Protein AF-A0A7J8EYI0-F1 (afdb_monomer_lite)

Foldseek 3Di:
DCVLLPPQDDVVQLVVLVVLQVVCVVVPDDDLVSLLSNLLNLLNHPDLVSLVVSLVSLVVSCVVDDPVVNVVSVVSNVSSVVVNVVVVVVVVVCVVDVPVPDD

Radius of gyration: 15.93 Å; chains: 1; bounding box: 40×29×42 Å

pLDDT: mean 77.9, std 16.64, range [36.94, 92.44]

Secondary structure (DSSP, 8-state):
--HHHH-PPPHHHHHHHHHHHHHHHHHT---HHHHHHHHHHHHTSSSHHHHHHHHHHHHHHTTTS-HHHHHHHHHHHHHHHHHHHHHHHHHHHHHH-GGGG--

Sequence (103 aa):
MEAVLNELVSADDLLKFEKKFKSEKAAGSVSKSTQFEYAWCLVRSKYNDDIRKGIALLEELLPIGSKEEQRDYVFYLAVGNYRLKMDWWVWPLLEAWPWAWQD

InterPro domains:
  IPR011990 Tetratricopeptide-like helical domain superfamily [G3DSA:1.25.40.10] (1-86)
  IPR011990 Tetratricopeptide-like helical domain superfamily [SSF48452] (1-85)
  IPR016543 Mitochondria fission 1 protein [PTHR13247] (15-85)
  IPR028058 Fis1, N-terminal tetratricopeptide repeat [PF14852] (34-62)
  IPR033745 Mitochondria fission protein Fis1, cytosolic domain [cd12212] (9-85)

Structure (mmCIF, N/CA/C/O backbone):
data_AF-A0A7J8EYI0-F1
#
_entry.id   AF-A0A7J8EYI0-F1
#
loop_
_atom_site.group_PDB
_atom_site.id
_atom_site.type_symbol
_atom_site.label_atom_id
_atom_site.label_alt_id
_atom_site.label_comp_id
_atom_site.label_asym_id
_atom_site.label_entity_id
_atom_site.label_seq_id
_atom_site.pdbx_PDB_ins_code
_atom_site.Cartn_x
_atom_site.Cartn_y
_atom_site.Cartn_z
_atom_site.occupancy
_atom_site.B_iso_or_equiv
_atom_site.auth_seq_id
_atom_site.auth_comp_id
_atom_site.auth_asym_id
_atom_site.auth_atom_id
_atom_site.pdbx_PDB_model_num
ATOM 1 N N . MET A 1 1 ? 17.802 11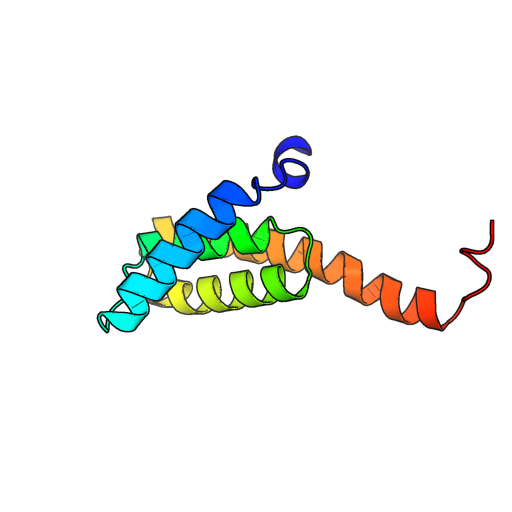.789 -2.858 1.00 43.56 1 MET A N 1
ATOM 2 C CA . MET A 1 1 ? 16.402 11.493 -3.243 1.00 43.56 1 MET A CA 1
ATOM 3 C C . MET A 1 1 ? 16.239 10.089 -3.833 1.00 43.56 1 MET A C 1
ATOM 5 O O . MET A 1 1 ? 15.150 9.550 -3.735 1.00 43.56 1 MET A O 1
ATOM 9 N N . GLU A 1 2 ? 17.305 9.452 -4.339 1.00 36.94 2 GLU A N 1
ATOM 10 C CA . GLU A 1 2 ? 17.264 8.064 -4.849 1.00 36.94 2 GLU A CA 1
ATOM 11 C C . GLU A 1 2 ? 17.212 6.965 -3.768 1.00 36.94 2 GLU A C 1
ATOM 13 O O . GLU A 1 2 ? 16.727 5.871 -4.031 1.00 36.94 2 GLU A O 1
ATOM 18 N N . ALA A 1 3 ? 17.631 7.248 -2.528 1.00 41.34 3 ALA A N 1
ATOM 19 C CA . ALA A 1 3 ? 17.628 6.257 -1.443 1.00 41.34 3 ALA A CA 1
ATOM 20 C C . ALA A 1 3 ? 16.216 5.755 -1.065 1.00 41.34 3 ALA A C 1
ATOM 22 O O . ALA A 1 3 ? 16.045 4.586 -0.743 1.00 41.34 3 ALA A O 1
ATOM 23 N N . VAL A 1 4 ? 15.187 6.602 -1.193 1.00 46.66 4 VAL A N 1
ATOM 24 C CA . VAL A 1 4 ? 13.789 6.234 -0.882 1.00 46.66 4 VAL A CA 1
ATOM 25 C C . VAL A 1 4 ? 13.205 5.276 -1.930 1.00 46.66 4 VAL A C 1
ATOM 27 O O . VAL A 1 4 ? 12.310 4.493 -1.624 1.00 46.66 4 VAL A O 1
ATOM 30 N N . LEU A 1 5 ? 13.728 5.311 -3.162 1.00 47.44 5 LEU A N 1
ATOM 31 C CA . LEU A 1 5 ? 13.310 4.420 -4.248 1.00 47.44 5 LEU A CA 1
ATOM 32 C C . LEU A 1 5 ? 13.993 3.047 -4.178 1.00 47.44 5 LEU A C 1
ATOM 34 O O . LEU A 1 5 ? 13.450 2.089 -4.725 1.00 47.44 5 LEU A O 1
ATOM 38 N N . ASN A 1 6 ? 15.152 2.953 -3.514 1.00 47.09 6 ASN A N 1
ATOM 39 C CA . ASN A 1 6 ? 15.987 1.749 -3.492 1.00 47.09 6 ASN A CA 1
ATOM 40 C C . ASN A 1 6 ? 16.013 1.022 -2.136 1.00 47.09 6 ASN A C 1
ATOM 42 O O . ASN A 1 6 ? 16.461 -0.121 -2.067 1.00 47.09 6 ASN A O 1
ATOM 46 N N . GLU A 1 7 ? 15.500 1.632 -1.062 1.00 55.50 7 GLU A N 1
ATOM 47 C CA . GLU A 1 7 ? 15.113 0.871 0.127 1.00 55.50 7 GLU A CA 1
ATOM 48 C C . GLU A 1 7 ? 13.884 0.021 -0.212 1.00 55.50 7 GLU A C 1
ATOM 50 O O . GLU A 1 7 ? 12.728 0.424 -0.030 1.00 55.50 7 GLU A O 1
ATOM 55 N N . LEU A 1 8 ? 14.153 -1.172 -0.730 1.00 60.53 8 LEU A N 1
ATOM 56 C CA . LEU A 1 8 ? 13.197 -2.264 -0.749 1.00 60.53 8 LEU A CA 1
ATOM 57 C C . LEU A 1 8 ? 12.753 -2.513 0.691 1.00 60.53 8 LEU A C 1
ATOM 59 O O . LEU A 1 8 ? 13.579 -2.726 1.578 1.00 60.53 8 LEU A O 1
ATOM 63 N N . VAL A 1 9 ? 11.442 -2.466 0.922 1.00 65.38 9 VAL A N 1
ATOM 64 C CA . VAL A 1 9 ? 10.882 -2.900 2.201 1.00 65.38 9 VAL A CA 1
ATOM 65 C C . VAL A 1 9 ? 11.281 -4.358 2.410 1.00 65.38 9 VAL A C 1
ATOM 67 O O . VAL A 1 9 ? 11.083 -5.193 1.524 1.00 65.38 9 VAL A O 1
ATOM 70 N N . SER A 1 10 ? 11.861 -4.655 3.572 1.00 70.50 10 SER A N 1
ATOM 71 C CA . SER A 1 10 ? 12.204 -6.016 3.972 1.00 70.50 10 SER A CA 1
ATOM 72 C C . SER A 1 10 ? 10.974 -6.913 3.854 1.00 70.50 10 SER A C 1
ATOM 74 O O . SER A 1 10 ? 9.883 -6.547 4.294 1.00 70.50 10 SER A O 1
ATOM 76 N N . ALA A 1 11 ? 11.139 -8.109 3.286 1.00 71.62 11 ALA A N 1
ATOM 77 C CA . ALA A 1 11 ? 10.033 -9.054 3.115 1.00 71.62 11 ALA A CA 1
ATOM 78 C C . ALA A 1 11 ? 9.321 -9.382 4.445 1.00 71.62 11 ALA A C 1
ATOM 80 O O . ALA A 1 11 ? 8.112 -9.607 4.460 1.00 71.62 11 ALA A O 1
ATOM 81 N N . ASP A 1 12 ? 10.052 -9.343 5.562 1.00 77.75 12 ASP A N 1
ATOM 82 C CA . ASP A 1 12 ? 9.518 -9.520 6.917 1.00 77.75 12 ASP A CA 1
ATOM 83 C C . ASP A 1 12 ? 8.508 -8.428 7.311 1.00 77.75 12 ASP A C 1
ATOM 85 O O . ASP A 1 12 ? 7.419 -8.726 7.809 1.00 77.75 12 ASP A O 1
ATOM 89 N N . ASP A 1 13 ? 8.819 -7.159 7.028 1.00 79.75 13 ASP A N 1
ATOM 90 C CA . ASP A 1 13 ? 7.911 -6.038 7.285 1.00 79.75 13 ASP A CA 1
ATOM 91 C C . ASP A 1 13 ? 6.660 -6.136 6.408 1.00 79.75 13 ASP A C 1
ATOM 93 O O . ASP A 1 13 ? 5.542 -6.000 6.909 1.00 79.75 13 ASP A O 1
AT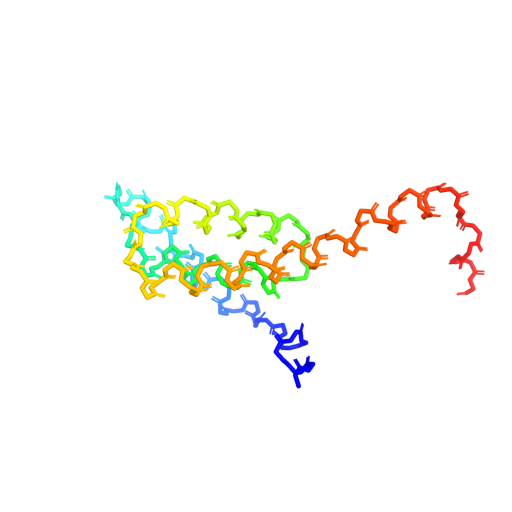OM 97 N N . LEU A 1 14 ? 6.822 -6.468 5.122 1.00 82.25 14 LEU A N 1
ATOM 98 C CA . LEU A 1 14 ? 5.694 -6.686 4.213 1.00 82.25 14 LEU A CA 1
ATOM 99 C C . LEU A 1 14 ? 4.742 -7.768 4.758 1.00 82.25 14 LEU A C 1
ATOM 101 O O . LEU A 1 14 ? 3.530 -7.552 4.821 1.00 82.25 14 LEU A O 1
ATOM 105 N N . LEU A 1 15 ? 5.281 -8.908 5.204 1.00 85.06 15 LEU A N 1
ATOM 106 C CA . LEU A 1 15 ? 4.495 -10.007 5.775 1.00 85.06 15 LEU A CA 1
ATOM 107 C C . LEU A 1 15 ? 3.789 -9.602 7.072 1.00 85.06 15 LEU A C 1
ATOM 109 O O . LEU A 1 15 ? 2.636 -9.983 7.299 1.00 85.06 15 LEU A O 1
ATOM 113 N N . LYS A 1 16 ? 4.448 -8.807 7.918 1.00 88.31 16 LYS A N 1
ATOM 114 C CA . LYS A 1 16 ? 3.869 -8.292 9.162 1.00 88.31 16 LYS A CA 1
ATOM 115 C C . LYS A 1 16 ? 2.649 -7.411 8.890 1.00 88.31 16 LYS A C 1
ATOM 117 O O . LYS A 1 16 ? 1.593 -7.634 9.491 1.00 88.31 16 LYS A O 1
ATOM 122 N N . PHE A 1 17 ? 2.767 -6.448 7.975 1.00 87.62 17 PHE A N 1
ATOM 123 C CA . PHE A 1 17 ? 1.655 -5.564 7.612 1.00 87.62 17 PHE A CA 1
ATOM 124 C C . PHE A 1 17 ? 0.558 -6.304 6.849 1.00 87.62 17 PHE A C 1
ATOM 126 O O . PHE A 1 17 ? -0.622 -6.081 7.118 1.00 87.62 17 PHE A O 1
ATOM 133 N N . GLU A 1 18 ? 0.917 -7.258 5.988 1.00 88.38 18 GLU A N 1
ATOM 134 C CA . GLU A 1 18 ? -0.065 -8.099 5.309 1.00 88.38 18 GLU A CA 1
ATOM 135 C C . GLU A 1 18 ? -0.888 -8.927 6.301 1.00 88.38 18 GLU A C 1
ATOM 137 O O . GLU A 1 18 ? -2.115 -9.001 6.193 1.00 88.38 18 GLU A O 1
ATOM 142 N N . LYS A 1 19 ? -0.235 -9.542 7.291 1.00 91.31 19 LYS A N 1
ATOM 143 C CA . LYS A 1 19 ? -0.921 -10.334 8.314 1.00 91.31 19 LYS A CA 1
ATOM 144 C C . LYS A 1 19 ? -1.872 -9.465 9.135 1.00 91.31 19 LYS A C 1
ATOM 146 O O . LYS A 1 19 ? -2.993 -9.895 9.411 1.00 91.31 19 LYS A O 1
ATOM 151 N N . LYS A 1 20 ? -1.457 -8.242 9.480 1.00 91.62 20 LYS A N 1
ATOM 152 C CA . LYS A 1 20 ? -2.291 -7.259 10.189 1.00 91.62 20 LYS A CA 1
ATOM 153 C C . LYS A 1 20 ? -3.512 -6.873 9.347 1.00 91.62 20 LYS A C 1
ATOM 155 O O . LYS A 1 20 ? -4.636 -7.015 9.819 1.00 91.62 20 LYS A O 1
ATOM 160 N N . PHE A 1 21 ? -3.300 -6.523 8.078 1.00 91.56 21 PHE A N 1
ATOM 161 C CA . PHE A 1 21 ? -4.363 -6.180 7.132 1.00 91.56 21 PHE A CA 1
ATOM 162 C C . PHE A 1 21 ? -5.361 -7.329 6.933 1.00 91.56 21 PHE A C 1
ATOM 164 O O . PHE A 1 21 ? -6.568 -7.120 7.005 1.00 91.56 21 PHE A O 1
ATOM 171 N N . LYS A 1 22 ? -4.883 -8.565 6.734 1.00 90.12 22 LYS A N 1
ATOM 172 C CA . LYS A 1 22 ? -5.744 -9.755 6.601 1.00 90.12 22 LYS A CA 1
ATOM 173 C C . LYS A 1 22 ? -6.547 -10.027 7.872 1.00 90.12 22 LYS A C 1
ATOM 175 O O . LYS A 1 22 ? -7.717 -10.383 7.772 1.00 90.12 22 LYS A O 1
ATOM 180 N N . SER A 1 23 ? -5.935 -9.846 9.041 1.00 92.00 23 SER A N 1
ATOM 181 C CA . SER A 1 23 ? -6.605 -10.037 10.332 1.00 92.00 23 SER A CA 1
ATOM 182 C C . SER A 1 23 ? -7.733 -9.024 10.533 1.00 92.00 23 SER A C 1
ATOM 184 O O . SER A 1 23 ? -8.848 -9.417 10.858 1.00 92.00 23 SER A O 1
ATOM 186 N N . GLU A 1 24 ? -7.484 -7.738 10.271 1.00 90.94 24 GLU A N 1
ATOM 187 C CA . GLU A 1 24 ? -8.521 -6.701 10.351 1.00 90.94 24 GLU 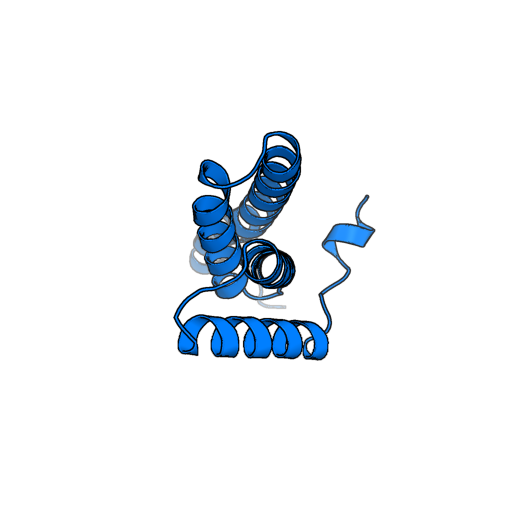A CA 1
ATOM 188 C C . GLU A 1 24 ? -9.608 -6.886 9.282 1.00 90.94 24 GLU A C 1
ATOM 190 O O . GLU A 1 24 ? -10.800 -6.773 9.564 1.00 90.94 24 GLU A O 1
ATOM 195 N N . LYS A 1 25 ? -9.222 -7.279 8.062 1.00 87.94 25 LYS A N 1
ATOM 196 C CA . LYS A 1 25 ? -10.177 -7.585 6.993 1.00 87.94 25 LYS A CA 1
ATOM 197 C C . LYS A 1 25 ? -11.088 -8.757 7.366 1.00 87.94 25 LYS A C 1
ATOM 199 O O . LYS A 1 25 ? -12.279 -8.709 7.078 1.00 87.94 25 LYS A O 1
ATOM 204 N N . ALA A 1 26 ? -10.552 -9.780 8.035 1.00 89.44 26 ALA A N 1
ATOM 205 C CA . ALA A 1 26 ? -11.336 -10.892 8.572 1.00 89.44 26 ALA A CA 1
ATOM 206 C C . ALA A 1 26 ? -12.226 -10.472 9.756 1.00 89.44 26 ALA A C 1
ATOM 208 O O . ALA A 1 26 ? -13.303 -11.034 9.932 1.00 89.44 26 ALA A O 1
ATOM 209 N N . ALA A 1 27 ? -11.809 -9.467 10.532 1.00 88.06 27 ALA A N 1
ATOM 210 C CA . ALA A 1 27 ? -12.610 -8.868 11.599 1.00 88.06 27 ALA A CA 1
ATOM 211 C C . ALA A 1 27 ? -13.741 -7.951 11.080 1.00 88.06 27 ALA A C 1
ATOM 213 O O . ALA A 1 27 ? -14.597 -7.539 11.860 1.00 88.06 27 ALA A O 1
ATOM 214 N N . GLY A 1 28 ? -13.775 -7.657 9.774 1.00 85.94 28 GLY A N 1
ATOM 215 C CA . GLY A 1 28 ? -14.870 -6.957 9.096 1.00 85.94 28 GLY A CA 1
ATOM 216 C C . GLY A 1 28 ? -14.648 -5.461 8.864 1.00 85.94 28 GLY A C 1
ATOM 217 O O . GLY A 1 28 ? -15.438 -4.843 8.155 1.00 85.94 28 GLY A O 1
ATOM 218 N N . SER A 1 29 ? -13.577 -4.873 9.401 1.00 84.44 29 SER A N 1
ATOM 219 C CA . SER A 1 29 ? -13.220 -3.476 9.145 1.00 84.44 29 SER A CA 1
ATOM 220 C C . SER A 1 29 ? -11.712 -3.292 9.236 1.00 84.44 29 SER A C 1
ATOM 222 O O . SER A 1 29 ? -11.090 -3.750 10.192 1.00 84.44 29 SER A O 1
ATOM 224 N N . VAL A 1 30 ? -11.129 -2.621 8.242 1.00 89.69 30 VAL A N 1
ATOM 225 C CA . VAL A 1 30 ? -9.699 -2.303 8.209 1.00 89.69 30 VAL A CA 1
ATOM 226 C C . VAL A 1 30 ? -9.502 -0.847 8.592 1.00 89.69 30 VAL A C 1
ATOM 228 O O . VAL A 1 30 ? -10.152 0.048 8.050 1.00 89.69 30 VAL A O 1
ATOM 231 N N . SER A 1 31 ? -8.576 -0.598 9.512 1.00 90.12 31 SER A N 1
ATOM 232 C CA . SER A 1 31 ? -8.230 0.762 9.907 1.00 90.12 31 SER A CA 1
ATOM 233 C C . SER A 1 31 ? -7.532 1.492 8.755 1.00 90.12 31 SER A C 1
ATOM 235 O O . SER A 1 31 ? -6.611 0.943 8.146 1.00 90.12 31 SER A O 1
ATOM 237 N N . LYS A 1 32 ? -7.885 2.764 8.504 1.00 90.00 32 LYS A N 1
ATOM 238 C CA . LYS A 1 32 ? -7.248 3.596 7.456 1.00 90.00 32 LYS A CA 1
ATOM 239 C C . LYS A 1 32 ? -5.720 3.555 7.526 1.00 90.00 32 LYS A C 1
ATOM 241 O O . LYS A 1 32 ? -5.055 3.367 6.513 1.00 90.00 32 LYS A O 1
ATOM 246 N N . SER A 1 33 ? -5.172 3.655 8.737 1.00 88.31 33 SER A N 1
ATOM 247 C CA . SER A 1 33 ? -3.731 3.582 8.979 1.00 88.31 33 SER A CA 1
ATOM 248 C C . SER A 1 33 ? -3.136 2.237 8.563 1.00 88.31 33 SER A C 1
ATOM 250 O O . SER A 1 33 ? -2.097 2.218 7.925 1.00 88.31 33 SER A O 1
ATOM 252 N N . THR A 1 34 ? -3.804 1.114 8.844 1.00 91.06 34 THR A N 1
ATOM 253 C CA . THR A 1 34 ? -3.292 -0.221 8.479 1.00 91.06 34 THR A CA 1
ATOM 254 C C . THR A 1 34 ? -3.403 -0.494 6.985 1.00 91.06 34 THR A C 1
ATOM 256 O O . THR A 1 34 ? -2.494 -1.082 6.401 1.00 91.06 34 THR A O 1
ATOM 259 N N . GLN A 1 35 ? -4.472 -0.021 6.340 1.00 91.88 35 GLN A N 1
ATOM 260 C CA . GLN A 1 35 ? -4.581 -0.053 4.884 1.00 91.88 35 GLN A CA 1
ATOM 261 C C . GLN A 1 35 ? -3.482 0.790 4.227 1.00 91.88 35 GLN A C 1
ATOM 263 O O . GLN A 1 35 ? -2.862 0.332 3.270 1.00 91.88 35 GLN A O 1
ATOM 268 N N . PHE A 1 36 ? -3.190 1.972 4.777 1.00 90.88 36 PHE A N 1
ATOM 269 C CA . PHE A 1 36 ? -2.118 2.837 4.293 1.00 90.88 36 PHE A CA 1
ATOM 270 C C . PHE A 1 36 ? -0.731 2.213 4.492 1.00 90.88 36 PHE A C 1
ATOM 272 O O . PHE A 1 36 ? 0.044 2.169 3.544 1.00 90.88 36 PHE A O 1
ATOM 279 N N . GLU A 1 37 ? -0.431 1.683 5.683 1.00 90.31 37 GLU A N 1
ATOM 280 C CA . GLU A 1 37 ? 0.831 0.990 5.987 1.00 90.31 37 GLU A CA 1
ATOM 281 C C . GLU A 1 37 ? 1.069 -0.178 5.016 1.00 90.31 37 GLU A C 1
ATOM 283 O O . GLU A 1 37 ? 2.149 -0.310 4.442 1.00 90.31 37 GLU A O 1
ATOM 288 N N . TYR A 1 38 ? 0.040 -0.998 4.774 1.00 91.12 38 TYR A N 1
ATOM 289 C CA . TYR A 1 38 ? 0.136 -2.116 3.839 1.00 91.12 38 TYR A CA 1
ATOM 290 C C . TYR A 1 38 ? 0.325 -1.643 2.394 1.00 91.12 38 TYR A C 1
ATOM 292 O O . TYR A 1 38 ? 1.206 -2.142 1.691 1.00 91.12 38 TYR A O 1
ATOM 300 N N . ALA A 1 39 ? -0.454 -0.649 1.958 1.00 91.69 39 ALA A N 1
ATOM 301 C CA . ALA A 1 39 ? -0.326 -0.076 0.627 1.00 91.69 39 ALA A CA 1
ATOM 302 C C . ALA A 1 39 ? 1.069 0.518 0.406 1.00 91.69 39 ALA A C 1
ATOM 304 O O . ALA A 1 39 ? 1.697 0.229 -0.606 1.00 91.69 39 ALA A O 1
ATOM 305 N N . TRP A 1 40 ? 1.594 1.264 1.377 1.00 89.62 40 TRP A N 1
ATOM 306 C CA . TRP A 1 40 ? 2.929 1.855 1.348 1.00 89.62 40 TRP A CA 1
ATOM 307 C C . TRP A 1 40 ? 4.036 0.819 1.125 1.00 89.62 40 TRP A C 1
ATOM 309 O O . TRP A 1 40 ? 4.912 1.024 0.279 1.00 89.62 40 TRP A O 1
ATOM 319 N N . CYS A 1 41 ? 3.975 -0.321 1.822 1.00 89.50 41 CYS A N 1
ATOM 320 C CA . CYS A 1 41 ? 4.919 -1.417 1.612 1.00 89.50 41 CYS A CA 1
ATOM 321 C C . CYS A 1 41 ? 4.783 -2.040 0.214 1.00 89.50 41 CYS A C 1
ATOM 323 O O . CYS A 1 41 ? 5.790 -2.313 -0.438 1.00 89.50 41 CYS A O 1
ATOM 325 N N . LEU A 1 42 ? 3.552 -2.204 -0.275 1.00 89.44 42 LEU A N 1
ATOM 326 C CA . LEU A 1 42 ? 3.265 -2.731 -1.610 1.00 89.44 42 LEU A CA 1
ATOM 327 C C . LEU A 1 42 ? 3.799 -1.821 -2.727 1.00 89.44 42 LEU A C 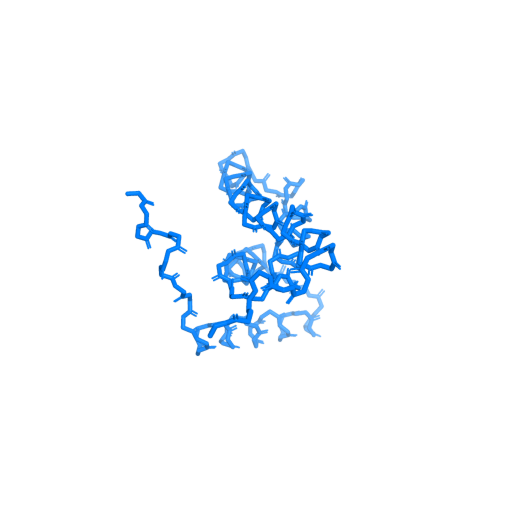1
ATOM 329 O O . LEU A 1 42 ? 4.452 -2.304 -3.652 1.00 89.44 42 LEU A O 1
ATOM 333 N N . VAL A 1 43 ? 3.620 -0.496 -2.616 1.00 89.19 43 VAL A N 1
ATOM 334 C CA . VAL A 1 43 ? 4.133 0.468 -3.612 1.00 89.19 43 VAL A CA 1
ATOM 335 C C . VAL A 1 43 ? 5.664 0.481 -3.671 1.00 89.19 43 VAL A C 1
ATOM 337 O O . VAL A 1 43 ? 6.230 0.941 -4.661 1.00 89.19 43 VAL A O 1
ATOM 340 N N . ARG A 1 44 ? 6.344 -0.031 -2.635 1.00 84.94 44 ARG A N 1
ATOM 341 C CA . ARG A 1 44 ? 7.808 -0.183 -2.531 1.00 84.94 44 ARG A CA 1
ATOM 342 C C . ARG A 1 44 ? 8.298 -1.613 -2.805 1.00 84.94 44 ARG A C 1
ATOM 344 O O . ARG A 1 44 ? 9.500 -1.860 -2.753 1.00 84.94 44 ARG A O 1
ATOM 351 N N . SER A 1 45 ? 7.401 -2.542 -3.143 1.00 83.00 45 SER A N 1
ATOM 352 C CA . SER A 1 45 ? 7.754 -3.928 -3.477 1.00 83.00 45 SER A CA 1
ATOM 353 C C . SER A 1 45 ? 8.506 -4.024 -4.810 1.00 83.00 45 SER A C 1
ATOM 355 O O . SER A 1 45 ? 8.500 -3.095 -5.620 1.00 83.00 45 SER A O 1
ATOM 357 N N . LYS A 1 46 ? 9.177 -5.153 -5.051 1.00 80.44 46 LYS A N 1
ATOM 358 C CA . LYS A 1 46 ? 9.851 -5.455 -6.324 1.00 80.44 46 LYS A CA 1
ATOM 359 C C . LYS A 1 46 ? 8.870 -5.910 -7.414 1.00 80.44 46 LYS A C 1
ATOM 361 O O . LYS A 1 46 ? 9.203 -5.833 -8.590 1.00 80.44 46 LYS A O 1
ATOM 366 N N . TYR A 1 47 ? 7.686 -6.388 -7.033 1.00 83.69 47 TYR A N 1
ATOM 367 C CA . TYR A 1 47 ? 6.716 -6.970 -7.960 1.00 83.69 47 TYR A CA 1
ATOM 368 C C . TYR A 1 47 ? 5.708 -5.933 -8.455 1.00 83.69 47 TYR A C 1
ATOM 370 O O . TYR A 1 47 ? 5.108 -5.208 -7.663 1.00 83.69 47 TYR A O 1
ATOM 378 N N . ASN A 1 48 ? 5.464 -5.901 -9.765 1.00 84.38 48 ASN A N 1
ATOM 379 C CA . ASN A 1 48 ? 4.501 -4.969 -10.359 1.00 84.38 48 ASN A CA 1
ATOM 380 C C . ASN A 1 48 ? 3.065 -5.226 -9.888 1.00 84.38 48 ASN A C 1
ATOM 382 O O . ASN A 1 48 ? 2.315 -4.274 -9.686 1.00 84.38 48 ASN A O 1
ATOM 386 N N . ASP A 1 49 ? 2.687 -6.486 -9.659 1.00 87.69 49 ASP A N 1
ATOM 387 C CA . ASP A 1 49 ? 1.389 -6.842 -9.072 1.00 87.69 49 ASP A CA 1
ATOM 388 C C . ASP A 1 49 ? 1.193 -6.238 -7.679 1.00 87.69 49 ASP A C 1
ATOM 390 O O . ASP A 1 49 ? 0.139 -5.663 -7.396 1.00 87.69 49 ASP A O 1
ATOM 394 N N . ASP A 1 50 ? 2.226 -6.283 -6.834 1.00 88.81 50 ASP A N 1
ATOM 395 C CA . ASP A 1 50 ? 2.182 -5.651 -5.517 1.00 88.81 50 ASP A CA 1
ATOM 396 C C . ASP A 1 50 ? 2.001 -4.140 -5.658 1.00 88.81 50 ASP A C 1
ATOM 398 O O . ASP A 1 50 ? 1.122 -3.565 -5.022 1.00 88.81 50 ASP A O 1
ATOM 402 N N . ILE A 1 51 ? 2.762 -3.493 -6.544 1.00 89.06 51 ILE A N 1
ATOM 403 C CA . ILE A 1 51 ? 2.663 -2.043 -6.751 1.00 89.06 51 ILE A CA 1
ATOM 404 C C . ILE A 1 51 ? 1.259 -1.660 -7.245 1.00 89.06 51 ILE A C 1
ATOM 406 O O . ILE A 1 51 ? 0.670 -0.713 -6.723 1.00 89.06 51 ILE A O 1
ATOM 410 N N . ARG A 1 52 ? 0.679 -2.415 -8.190 1.00 89.81 52 ARG A N 1
ATOM 411 C CA . ARG A 1 52 ? -0.708 -2.222 -8.662 1.00 89.81 52 ARG A CA 1
ATOM 412 C C . ARG A 1 52 ? -1.714 -2.343 -7.524 1.00 89.81 52 ARG A C 1
ATOM 414 O O . ARG A 1 52 ? -2.607 -1.507 -7.400 1.00 89.81 52 ARG A O 1
ATOM 421 N N . LYS A 1 53 ? -1.548 -3.349 -6.666 1.00 91.62 53 LYS A N 1
ATOM 422 C CA . LYS A 1 53 ? -2.397 -3.549 -5.490 1.00 91.62 53 LYS A CA 1
ATOM 423 C C . LYS A 1 53 ? -2.259 -2.401 -4.488 1.00 91.62 53 LYS A C 1
ATOM 425 O O . LYS A 1 53 ? -3.262 -1.936 -3.958 1.00 91.62 53 LYS A O 1
ATOM 430 N N . GLY A 1 54 ? -1.039 -1.918 -4.256 1.00 92.00 54 GLY A N 1
ATOM 431 C CA . GLY A 1 54 ? -0.772 -0.769 -3.393 1.00 92.00 54 GLY A CA 1
ATOM 432 C C . GLY A 1 54 ? -1.426 0.516 -3.906 1.00 92.00 54 GLY A C 1
ATOM 433 O O . GLY A 1 54 ? -2.024 1.248 -3.124 1.00 92.00 54 GLY A O 1
ATOM 434 N N . ILE A 1 55 ? -1.388 0.755 -5.220 1.00 91.06 55 ILE A N 1
ATOM 435 C CA . ILE A 1 55 ? -2.081 1.882 -5.865 1.00 91.06 55 ILE A CA 1
ATOM 436 C C . ILE A 1 55 ? -3.590 1.790 -5.641 1.00 91.06 55 ILE A C 1
ATOM 438 O O . ILE A 1 55 ? -4.174 2.749 -5.148 1.00 91.06 55 ILE A O 1
ATOM 442 N N . ALA A 1 56 ? -4.200 0.634 -5.917 1.00 91.44 56 ALA A N 1
ATOM 443 C CA . ALA A 1 56 ? -5.638 0.446 -5.724 1.00 91.44 56 ALA A CA 1
ATOM 444 C C . ALA A 1 56 ? -6.066 0.739 -4.272 1.00 91.44 56 ALA A C 1
ATOM 446 O O . ALA A 1 56 ? -7.022 1.475 -4.042 1.00 91.44 56 ALA A O 1
ATOM 447 N N . LEU A 1 57 ? -5.302 0.250 -3.286 1.00 92.44 57 LEU A N 1
ATOM 448 C CA . LEU A 1 57 ? -5.579 0.504 -1.868 1.00 92.44 57 LEU A CA 1
ATOM 449 C C . LEU A 1 57 ? -5.458 1.988 -1.484 1.00 92.44 57 LEU A C 1
ATOM 451 O O . LEU A 1 57 ? -6.194 2.443 -0.607 1.00 92.44 57 LEU A O 1
ATOM 455 N N . LEU A 1 58 ? -4.536 2.736 -2.104 1.00 91.88 58 LEU A N 1
ATOM 456 C CA . LEU A 1 58 ? -4.394 4.182 -1.896 1.00 91.88 58 LEU A CA 1
ATOM 457 C C . LEU A 1 58 ? -5.533 4.972 -2.550 1.00 91.88 58 LEU A C 1
ATOM 459 O O . LEU A 1 58 ? -5.993 5.951 -1.967 1.00 91.88 58 LEU A O 1
ATOM 463 N N . GLU A 1 59 ? -6.012 4.550 -3.724 1.00 90.31 59 GLU A N 1
ATOM 464 C CA . GLU A 1 59 ? -7.180 5.159 -4.373 1.00 90.31 59 GLU A CA 1
ATOM 465 C C . GLU A 1 59 ? -8.450 4.981 -3.536 1.00 90.31 59 GLU A C 1
ATOM 467 O O . GLU A 1 59 ? -9.227 5.924 -3.399 1.00 90.31 59 GLU A O 1
ATOM 472 N N . GLU A 1 60 ? -8.625 3.816 -2.904 1.00 90.62 60 GLU A N 1
ATOM 473 C CA . GLU A 1 60 ? -9.725 3.572 -1.963 1.00 90.62 60 GLU A CA 1
ATOM 474 C C . GLU A 1 60 ? -9.649 4.477 -0.722 1.00 90.62 60 GLU A C 1
ATOM 476 O O . GLU A 1 60 ? -10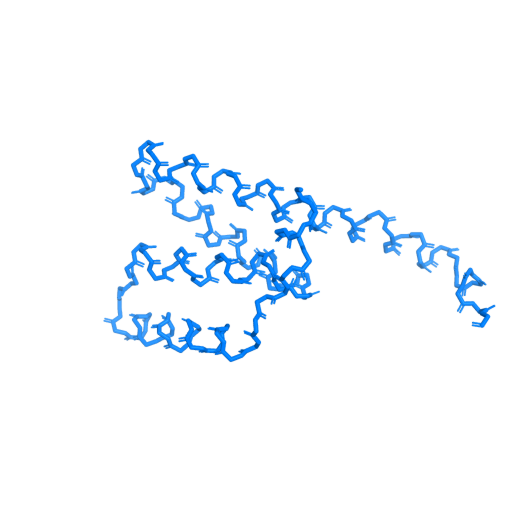.682 4.896 -0.199 1.00 90.62 60 GLU A O 1
ATOM 481 N N . LEU A 1 61 ? -8.441 4.818 -0.254 1.00 89.50 61 LEU A N 1
ATOM 482 C CA . LEU A 1 61 ? -8.241 5.708 0.896 1.00 89.50 61 LEU A CA 1
ATOM 483 C C . LEU A 1 61 ? -8.397 7.195 0.554 1.00 89.50 61 LEU A C 1
ATOM 485 O O . LEU A 1 61 ? -8.781 7.983 1.421 1.00 89.50 61 LEU A O 1
ATOM 489 N N . LEU A 1 62 ? -8.138 7.589 -0.695 1.00 87.31 62 LEU A N 1
ATOM 490 C CA . LEU A 1 62 ? -8.191 8.975 -1.166 1.00 87.31 62 LEU A CA 1
ATOM 491 C C . LEU A 1 62 ? -9.497 9.722 -0.818 1.00 87.31 62 LEU A C 1
ATOM 493 O O . LEU A 1 62 ? -9.405 10.823 -0.263 1.00 87.31 62 LEU A O 1
ATOM 497 N N . PRO A 1 63 ? -10.704 9.176 -1.074 1.00 88.44 63 PRO A N 1
ATOM 498 C CA . PRO A 1 63 ? -11.954 9.861 -0.740 1.00 88.44 63 PRO A CA 1
ATOM 499 C C . PRO A 1 63 ? -12.280 9.870 0.765 1.00 88.44 63 PRO A C 1
ATOM 501 O O . PRO A 1 63 ? -13.130 10.647 1.189 1.00 88.44 63 PRO A O 1
ATOM 504 N N . ILE A 1 64 ? -11.626 9.024 1.571 1.00 88.56 64 ILE A N 1
ATOM 505 C CA . ILE A 1 64 ? -11.904 8.826 3.010 1.00 88.56 64 ILE A CA 1
ATOM 506 C C . ILE A 1 64 ? -10.879 9.570 3.898 1.00 88.56 64 ILE A C 1
ATOM 508 O O . ILE A 1 64 ? -11.072 9.742 5.109 1.00 88.56 64 ILE A O 1
ATOM 512 N N . GLY A 1 65 ? -9.753 9.984 3.314 1.00 85.19 65 GLY A N 1
ATOM 513 C CA . GLY A 1 65 ? -8.677 10.707 3.985 1.00 85.19 65 GLY A CA 1
ATOM 514 C C . GLY A 1 65 ? -8.980 12.186 4.221 1.00 85.19 65 GLY A C 1
ATOM 515 O O . GLY A 1 65 ? -9.699 12.834 3.463 1.00 85.19 65 GLY A O 1
ATOM 516 N N . SER A 1 66 ? -8.369 12.742 5.263 1.00 90.19 66 SER A N 1
ATOM 517 C CA . SER A 1 66 ? -8.322 14.187 5.513 1.00 90.19 66 SER A CA 1
ATOM 518 C C . SER A 1 66 ? -7.414 14.884 4.490 1.00 90.19 66 SER A C 1
ATOM 520 O O . SER A 1 66 ? -6.581 14.240 3.860 1.00 90.19 66 SER A O 1
ATOM 522 N N . LYS A 1 67 ? -7.496 16.216 4.357 1.00 86.75 67 LYS A N 1
ATOM 523 C CA . LYS A 1 67 ? -6.667 16.978 3.394 1.00 86.75 67 LYS A CA 1
ATOM 524 C C . LYS A 1 67 ? -5.159 16.742 3.544 1.00 86.75 67 LYS A C 1
ATOM 526 O O . LYS A 1 67 ? -4.427 16.800 2.561 1.00 86.75 67 LYS A O 1
ATOM 531 N N . GLU A 1 68 ? -4.696 16.516 4.770 1.00 87.44 68 GLU A N 1
ATOM 532 C CA . GLU A 1 68 ? -3.294 16.205 5.058 1.00 87.44 68 GLU A CA 1
ATOM 533 C C . GLU A 1 68 ? -2.937 14.797 4.572 1.00 87.44 68 GLU A C 1
ATOM 535 O O . GLU A 1 68 ? -2.022 14.659 3.768 1.00 87.44 68 GLU A O 1
ATOM 540 N N . GLU A 1 69 ? -3.733 13.790 4.943 1.00 86.06 69 GLU A N 1
ATOM 541 C CA . GLU A 1 69 ? -3.553 12.390 4.529 1.00 86.06 69 GLU A CA 1
ATOM 542 C C . GLU A 1 69 ? -3.629 12.226 3.000 1.00 86.06 69 GLU A C 1
ATOM 544 O O . GLU A 1 69 ? -2.849 11.494 2.398 1.00 86.06 69 GLU A O 1
ATOM 549 N N . GLN A 1 70 ? -4.526 12.966 2.342 1.00 87.31 70 GLN A N 1
ATOM 550 C CA . GLN A 1 70 ? -4.656 12.972 0.884 1.00 87.31 70 GLN A CA 1
ATOM 551 C C . GLN A 1 70 ? -3.363 13.392 0.184 1.00 87.31 70 GLN A C 1
ATOM 553 O O . GLN A 1 70 ? -3.052 12.860 -0.881 1.00 87.31 70 GLN A O 1
ATOM 558 N N . ARG A 1 71 ? -2.582 14.315 0.765 1.00 89.69 71 ARG A N 1
ATOM 559 C CA . ARG A 1 71 ? -1.287 14.705 0.188 1.00 89.69 71 ARG A CA 1
ATOM 560 C C . ARG A 1 71 ? -0.309 13.537 0.191 1.00 89.69 71 ARG A C 1
ATOM 562 O O . ARG A 1 71 ? 0.366 13.327 -0.815 1.00 89.69 71 ARG A O 1
ATOM 569 N N . ASP A 1 72 ? -0.268 12.770 1.278 1.00 88.44 72 ASP A N 1
ATOM 570 C CA . ASP A 1 72 ? 0.568 11.573 1.373 1.00 88.44 72 ASP A CA 1
ATOM 571 C C . ASP A 1 72 ? 0.096 10.495 0.391 1.00 88.44 72 ASP A C 1
ATOM 573 O O . ASP A 1 72 ? 0.904 9.896 -0.319 1.00 88.44 72 ASP A O 1
ATOM 577 N N . TYR A 1 73 ? -1.217 10.291 0.269 1.00 90.06 73 TYR A N 1
ATOM 578 C CA . TYR A 1 73 ? -1.779 9.304 -0.655 1.00 90.06 73 TYR A CA 1
ATOM 579 C C . TYR A 1 73 ? -1.450 9.632 -2.112 1.00 90.06 73 TYR A C 1
ATOM 581 O O . TYR A 1 73 ? -0.975 8.765 -2.842 1.00 90.06 73 TYR A O 1
ATOM 589 N N . VAL A 1 74 ? -1.626 10.891 -2.529 1.00 88.88 74 VAL A N 1
ATOM 590 C CA . VAL A 1 74 ? -1.271 11.350 -3.882 1.00 88.88 74 VAL A CA 1
ATOM 591 C C . VAL A 1 74 ? 0.228 11.201 -4.139 1.00 88.88 74 VAL A C 1
ATOM 593 O O . VAL A 1 74 ? 0.622 10.783 -5.228 1.00 88.88 74 VAL A O 1
ATOM 596 N N . PHE A 1 75 ? 1.069 11.495 -3.144 1.00 89.44 75 PHE A N 1
ATOM 597 C CA . PHE A 1 75 ? 2.513 11.313 -3.259 1.00 89.44 75 PHE A CA 1
ATOM 598 C C . PHE A 1 75 ? 2.874 9.847 -3.541 1.00 89.44 75 PHE A C 1
ATOM 600 O O . PHE A 1 75 ? 3.581 9.563 -4.509 1.00 89.44 75 PHE A O 1
ATOM 607 N N . TYR A 1 76 ? 2.339 8.900 -2.765 1.00 88.38 76 TYR A N 1
ATOM 608 C CA . TYR A 1 76 ? 2.613 7.477 -2.980 1.00 88.38 76 TYR A CA 1
ATOM 609 C C . TYR A 1 76 ? 1.943 6.910 -4.237 1.00 88.38 76 TYR A C 1
ATOM 611 O O . TYR A 1 76 ? 2.533 6.055 -4.897 1.00 88.38 76 TYR A O 1
ATOM 619 N N . LEU A 1 77 ? 0.780 7.427 -4.643 1.00 88.81 77 LEU A N 1
ATOM 620 C CA . LEU A 1 77 ? 0.170 7.105 -5.937 1.00 88.81 77 LEU A CA 1
ATOM 621 C C . LEU A 1 77 ? 1.082 7.504 -7.098 1.00 88.81 77 LEU A C 1
ATOM 623 O O . LEU A 1 77 ? 1.266 6.717 -8.028 1.00 88.81 77 LEU A O 1
ATOM 627 N N . ALA A 1 78 ? 1.688 8.692 -7.042 1.00 87.00 78 ALA A N 1
ATOM 628 C CA . ALA A 1 78 ? 2.634 9.141 -8.057 1.00 87.00 78 ALA A CA 1
ATOM 629 C C . ALA A 1 78 ? 3.887 8.251 -8.098 1.00 87.00 78 ALA A C 1
ATOM 631 O O . ALA A 1 78 ? 4.321 7.865 -9.183 1.00 87.00 78 ALA A O 1
ATOM 632 N N . VAL A 1 79 ? 4.425 7.864 -6.934 1.00 86.62 79 VAL A N 1
ATOM 633 C CA . VAL A 1 79 ? 5.562 6.930 -6.836 1.00 86.62 79 VAL A CA 1
ATOM 634 C C . VAL A 1 79 ? 5.213 5.568 -7.441 1.00 86.62 79 VAL A C 1
ATOM 636 O O . VAL A 1 79 ? 5.971 5.054 -8.261 1.00 86.62 79 VAL A O 1
ATOM 639 N N . GLY A 1 80 ? 4.055 4.999 -7.102 1.00 86.56 80 GLY A N 1
ATOM 640 C CA . GLY A 1 80 ? 3.604 3.720 -7.654 1.00 86.56 80 GLY A CA 1
ATOM 641 C C . GLY A 1 80 ? 3.428 3.761 -9.163 1.00 86.56 80 GLY A C 1
ATOM 642 O O . GLY A 1 80 ? 3.938 2.897 -9.874 1.00 86.56 80 GLY A O 1
ATOM 643 N N . ASN A 1 81 ? 2.765 4.805 -9.665 1.00 84.31 81 ASN A N 1
ATOM 644 C CA . ASN A 1 81 ? 2.565 4.999 -11.098 1.00 84.31 81 ASN A CA 1
ATOM 645 C C . ASN A 1 81 ? 3.887 5.218 -11.841 1.00 84.31 81 ASN A C 1
ATOM 647 O O . ASN A 1 81 ? 4.042 4.705 -12.944 1.00 84.31 81 ASN A O 1
ATOM 651 N N . TYR A 1 82 ? 4.849 5.934 -11.251 1.00 83.88 82 TYR A N 1
ATOM 652 C CA . TYR A 1 82 ? 6.184 6.103 -11.827 1.00 83.88 82 TYR A CA 1
ATOM 653 C C . TYR A 1 82 ? 6.919 4.761 -11.954 1.00 83.88 82 TYR A C 1
ATOM 655 O O . TYR A 1 82 ? 7.445 4.451 -13.022 1.00 83.88 82 TYR A O 1
ATOM 663 N N . ARG A 1 83 ? 6.882 3.930 -10.903 1.00 79.88 83 ARG A N 1
ATOM 664 C CA . ARG A 1 83 ? 7.501 2.595 -10.906 1.00 79.88 83 ARG A CA 1
ATOM 665 C C . ARG A 1 83 ? 6.822 1.643 -11.897 1.00 79.88 83 ARG A C 1
ATOM 667 O O . ARG A 1 83 ? 7.520 0.956 -12.631 1.00 79.88 83 ARG A O 1
ATOM 674 N N . LEU A 1 84 ? 5.488 1.662 -11.996 1.00 77.56 84 LEU A N 1
ATOM 675 C CA . LEU A 1 84 ? 4.747 0.853 -12.978 1.00 77.56 84 LEU A CA 1
ATOM 676 C C . LEU A 1 84 ? 4.925 1.323 -14.420 1.00 77.56 84 LEU A C 1
ATOM 678 O O . LEU A 1 84 ? 4.957 0.499 -15.333 1.00 77.56 84 LEU A O 1
ATOM 682 N N . LYS A 1 85 ? 5.048 2.635 -14.658 1.00 68.00 85 LYS A N 1
ATOM 683 C CA . LYS A 1 85 ? 5.340 3.148 -16.003 1.00 68.00 85 LYS A CA 1
ATOM 684 C C . LYS A 1 85 ? 6.692 2.659 -16.502 1.00 68.00 85 LYS A C 1
ATOM 686 O O . LYS A 1 85 ? 6.842 2.499 -17.704 1.00 68.00 85 LYS A O 1
ATOM 691 N N . MET A 1 86 ? 7.644 2.378 -15.617 1.00 50.47 86 MET A N 1
ATOM 692 C CA . MET A 1 86 ? 8.921 1.792 -16.019 1.00 50.47 86 MET A CA 1
ATOM 693 C C . MET A 1 86 ? 8.765 0.379 -16.608 1.00 50.47 86 MET A C 1
ATOM 695 O O . MET A 1 86 ? 9.579 -0.015 -17.432 1.00 50.47 86 MET A O 1
ATOM 699 N N . ASP A 1 87 ? 7.694 -0.343 -16.272 1.00 49.44 87 ASP A N 1
ATOM 700 C CA . ASP A 1 87 ? 7.427 -1.693 -16.7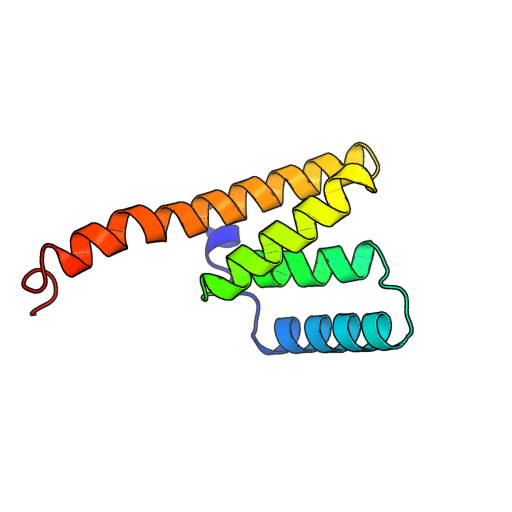80 1.00 49.44 87 ASP A CA 1
ATOM 701 C C . ASP A 1 87 ? 6.699 -1.688 -18.138 1.00 49.44 87 ASP A C 1
ATOM 703 O O . ASP A 1 87 ? 7.019 -2.459 -19.042 1.00 49.44 87 ASP A O 1
ATOM 707 N N . TRP A 1 88 ? 5.764 -0.749 -18.336 1.00 48.28 88 TRP A N 1
ATOM 708 C CA . TRP A 1 88 ? 4.916 -0.720 -19.539 1.00 48.28 88 TRP A CA 1
ATOM 709 C C . TRP A 1 88 ? 5.641 -0.290 -20.821 1.00 48.28 88 TRP A C 1
ATOM 711 O O . TRP A 1 88 ? 5.196 -0.616 -21.918 1.00 48.28 88 TRP A O 1
ATOM 721 N N . TRP A 1 89 ? 6.752 0.443 -20.714 1.00 50.09 89 TRP A N 1
ATOM 722 C CA . TRP A 1 89 ? 7.554 0.798 -21.892 1.00 50.09 89 TRP A CA 1
ATOM 723 C C . TRP A 1 89 ? 8.543 -0.301 -22.264 1.00 50.09 89 TRP A C 1
ATOM 725 O O . TRP A 1 89 ? 8.884 -0.431 -23.433 1.00 50.09 89 TRP A O 1
ATOM 735 N N . VAL A 1 90 ? 8.979 -1.116 -21.302 1.00 52.59 90 VAL A N 1
ATOM 736 C CA . VAL A 1 90 ? 10.014 -2.124 -21.544 1.00 52.59 90 VAL A CA 1
ATOM 737 C C . VAL A 1 90 ? 9.399 -3.438 -22.016 1.00 52.59 90 VAL A C 1
ATOM 739 O O . VAL A 1 90 ? 10.007 -4.096 -22.845 1.00 52.59 90 VAL A O 1
ATOM 742 N N . TRP A 1 91 ? 8.181 -3.794 -21.598 1.00 56.66 91 TRP A N 1
ATOM 743 C CA . TRP A 1 91 ? 7.551 -5.056 -22.010 1.00 56.66 91 TRP A CA 1
ATOM 744 C C . TRP A 1 91 ? 7.322 -5.189 -23.532 1.00 56.66 91 TRP A C 1
ATOM 746 O O . TRP A 1 91 ? 7.770 -6.180 -24.110 1.00 56.66 91 TRP A O 1
ATOM 756 N N . PRO A 1 92 ? 6.764 -4.182 -24.238 1.00 59.41 92 PRO A N 1
ATOM 757 C CA . PRO A 1 92 ? 6.663 -4.237 -25.696 1.00 59.41 92 PRO A CA 1
ATOM 758 C C . PRO A 1 92 ? 8.038 -4.208 -26.378 1.00 59.41 92 PRO A C 1
ATOM 760 O O . PRO A 1 92 ? 8.191 -4.769 -27.454 1.00 59.41 92 PRO A O 1
ATOM 763 N N . LEU A 1 93 ? 9.043 -3.570 -25.764 1.00 55.91 93 LEU A N 1
ATOM 764 C CA . LEU A 1 93 ? 10.422 -3.506 -26.268 1.00 55.91 93 LEU A CA 1
ATOM 765 C C . LEU A 1 93 ? 11.192 -4.827 -26.053 1.00 55.91 93 LEU A C 1
ATOM 767 O O . LEU A 1 93 ? 11.996 -5.203 -26.901 1.00 55.91 93 LEU A O 1
ATOM 771 N N . LEU A 1 94 ? 10.914 -5.551 -24.965 1.00 54.69 94 LEU A N 1
ATOM 772 C CA . LEU A 1 94 ? 11.454 -6.874 -24.632 1.00 54.69 94 LEU A CA 1
ATOM 773 C C . LEU A 1 94 ? 10.868 -7.966 -25.533 1.00 54.69 94 LEU A C 1
ATOM 775 O O . LEU A 1 94 ? 11.615 -8.809 -26.022 1.00 54.69 94 LEU A O 1
ATOM 779 N N . GLU A 1 95 ? 9.557 -7.930 -25.796 1.00 57.06 95 GLU A N 1
ATOM 780 C CA . GLU A 1 95 ? 8.925 -8.834 -26.768 1.00 57.06 95 GLU A CA 1
ATOM 781 C C . GLU A 1 95 ? 9.309 -8.483 -28.215 1.00 57.06 95 GLU A C 1
ATOM 783 O O . GLU A 1 95 ? 9.461 -9.380 -29.044 1.00 57.06 95 GLU A O 1
ATOM 788 N N . ALA A 1 96 ? 9.522 -7.198 -28.527 1.00 60.06 96 ALA A N 1
ATOM 789 C CA . ALA A 1 96 ? 9.946 -6.767 -29.859 1.00 60.06 96 ALA A CA 1
ATOM 790 C C . ALA A 1 96 ? 11.420 -7.081 -30.167 1.00 60.06 96 ALA A C 1
ATOM 792 O O . ALA A 1 96 ? 11.751 -7.264 -31.340 1.00 60.06 96 ALA A O 1
ATOM 793 N N . TRP A 1 97 ? 12.301 -7.177 -29.161 1.00 51.00 97 TRP A N 1
ATOM 794 C CA . TRP A 1 97 ? 13.721 -7.487 -29.368 1.00 51.00 97 TRP A CA 1
ATOM 795 C C . TRP A 1 97 ? 14.318 -8.492 -28.364 1.00 51.00 97 TRP A C 1
ATOM 797 O O . TRP A 1 97 ? 15.125 -8.129 -27.505 1.00 51.00 97 TRP A O 1
ATOM 807 N N . PRO A 1 98 ? 14.044 -9.799 -28.558 1.00 51.22 98 PRO A N 1
ATOM 808 C CA . PRO A 1 98 ? 14.627 -10.884 -27.759 1.00 51.22 98 PRO A CA 1
ATOM 809 C C . PRO A 1 98 ? 16.164 -10.986 -27.826 1.00 51.22 98 PRO A C 1
ATOM 811 O O . PRO A 1 98 ? 16.778 -11.611 -26.967 1.00 51.22 98 PRO A O 1
ATOM 814 N N . TRP A 1 99 ? 16.798 -10.393 -28.844 1.00 55.38 99 TRP A N 1
ATOM 815 C CA . TRP A 1 99 ? 18.253 -10.434 -29.049 1.00 55.38 99 TRP A CA 1
ATOM 816 C C . TRP A 1 99 ? 19.031 -9.422 -28.203 1.00 55.38 99 TRP A C 1
ATOM 818 O O . TRP A 1 99 ? 20.237 -9.569 -28.055 1.00 55.38 99 TRP A O 1
ATOM 828 N N . ALA A 1 100 ? 18.371 -8.409 -27.635 1.00 53.31 100 ALA A N 1
ATOM 829 C CA . ALA A 1 100 ? 19.039 -7.347 -26.879 1.00 53.31 100 ALA A CA 1
ATOM 830 C C . ALA A 1 100 ? 19.507 -7.785 -25.474 1.00 53.31 100 ALA A C 1
ATOM 832 O O . ALA A 1 100 ? 20.193 -7.026 -24.795 1.00 53.31 100 ALA A O 1
ATOM 833 N N . TRP A 1 101 ? 19.139 -8.999 -25.049 1.00 50.25 101 TRP A N 1
ATOM 834 C CA . TRP A 1 101 ? 19.471 -9.587 -23.743 1.00 50.25 101 TRP A CA 1
ATOM 835 C C . TRP A 1 101 ? 20.178 -10.941 -23.868 1.00 50.25 101 TRP A C 1
ATOM 837 O O . TRP A 1 101 ? 20.196 -11.728 -22.925 1.00 50.25 101 TRP A O 1
ATOM 847 N N . GLN A 1 102 ? 20.724 -11.225 -25.050 1.00 44.47 102 GLN A N 1
ATOM 848 C CA . GLN A 1 102 ? 21.664 -12.315 -25.260 1.00 44.47 102 GLN A CA 1
ATOM 849 C C . GLN A 1 102 ? 23.075 -11.729 -25.174 1.00 44.47 102 GLN A C 1
ATOM 851 O O . GLN A 1 102 ? 23.651 -11.356 -26.189 1.00 44.47 102 GLN A O 1
ATOM 856 N N . ASP A 1 103 ? 23.582 -11.618 -23.948 1.00 43.72 103 ASP A N 1
ATOM 857 C CA . ASP A 1 103 ? 25.018 -11.630 -23.643 1.00 43.72 103 ASP A CA 1
ATOM 858 C C . ASP A 1 103 ? 25.226 -12.327 -22.289 1.00 43.72 103 ASP A C 1
ATOM 860 O O . ASP A 1 103 ? 24.588 -11.896 -21.296 1.00 43.72 103 ASP A O 1
#

Organism: Rousettus aegyptiacus (NCBI:txid9407)